Protein AF-A0A084AAM0-F1 (afdb_monomer_lite)

pLDDT: mean 95.1, std 4.2, range [66.5, 98.44]

Radius of gyration: 13.28 Å; chains: 1; bounding box: 31×28×30 Å

Organism: NCBI:txid1415168

Secondary structure (DSSP, 8-state):
--------------EEEEEEEGGGHHHHHHHHHHHHHHHHHHHTTTSPTTT--EEEEE-TTSS-PPPSSEEEEEEE-

Foldseek 3Di:
DDDDDDDDDDDDWDFFKDKDFPVCCVPPVVVRLVRRVVCVVVCVVPADPPHDWDWQKQAPVRPNDDYDGMIMTGTGD

Structure (mmCIF, N/CA/C/O backbone):
data_AF-A0A084AAM0-F1
#
_entry.id   AF-A0A084AAM0-F1
#
loop_
_atom_site.group_PDB
_atom_site.id
_atom_site.type_symbol
_atom_site.label_atom_id
_atom_site.label_alt_id
_atom_site.label_comp_id
_atom_site.label_asym_id
_atom_site.label_entity_id
_atom_site.label_seq_id
_atom_site.pdbx_PDB_ins_code
_atom_site.Cartn_x
_atom_site.Cartn_y
_atom_site.Cartn_z
_atom_site.occupancy
_atom_site.B_iso_or_equiv
_atom_site.auth_seq_id
_atom_site.auth_comp_id
_atom_site.auth_asym_id
_atom_site.auth_atom_id
_atom_site.pdbx_PDB_model_num
ATOM 1 N N . MET A 1 1 ? 16.391 -3.083 15.553 1.00 66.50 1 MET A N 1
ATOM 2 C CA . MET A 1 1 ? 15.027 -3.175 14.989 1.00 66.50 1 MET A CA 1
ATOM 3 C C . MET A 1 1 ? 14.481 -4.545 15.353 1.00 66.50 1 MET A C 1
ATOM 5 O O . MET A 1 1 ? 15.140 -5.520 15.024 1.00 66.50 1 MET A O 1
ATOM 9 N N . ASN A 1 2 ? 13.368 -4.628 16.087 1.00 89.75 2 ASN A N 1
ATOM 10 C CA . ASN A 1 2 ? 12.748 -5.907 16.451 1.00 89.75 2 ASN A CA 1
ATOM 11 C C . ASN A 1 2 ? 11.609 -6.186 15.472 1.00 89.75 2 ASN A C 1
ATOM 13 O O . ASN A 1 2 ? 10.545 -5.580 15.578 1.00 89.75 2 ASN A O 1
ATOM 17 N N . ILE A 1 3 ? 11.860 -7.060 14.501 1.00 92.25 3 ILE A N 1
ATOM 18 C CA . ILE A 1 3 ? 10.853 -7.521 13.545 1.00 92.25 3 ILE A CA 1
ATOM 19 C C . ILE A 1 3 ? 10.234 -8.795 14.113 1.00 92.25 3 IL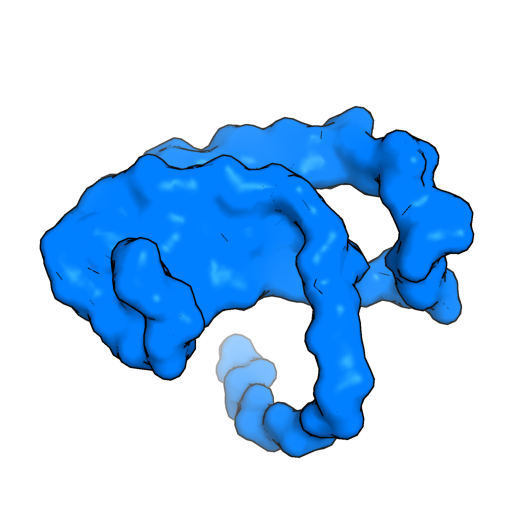E A C 1
ATOM 21 O O . ILE A 1 3 ? 10.951 -9.679 14.579 1.00 92.25 3 ILE A O 1
ATOM 25 N N . ARG A 1 4 ? 8.904 -8.876 14.086 1.00 95.00 4 ARG A N 1
ATOM 26 C CA . ARG A 1 4 ? 8.155 -10.070 14.474 1.00 95.00 4 ARG A CA 1
ATOM 27 C C . ARG A 1 4 ? 7.070 -10.350 13.450 1.00 95.00 4 ARG A C 1
ATOM 29 O O . ARG A 1 4 ? 6.431 -9.419 12.963 1.00 95.00 4 ARG A O 1
ATOM 36 N N . GLU A 1 5 ? 6.847 -11.623 13.186 1.00 93.88 5 GLU A N 1
ATOM 37 C CA . GLU A 1 5 ? 5.678 -12.089 12.457 1.00 93.88 5 GLU A CA 1
ATOM 38 C C . GLU A 1 5 ? 4.502 -12.221 13.429 1.00 93.88 5 GLU A C 1
ATOM 40 O O . GLU A 1 5 ? 4.678 -12.621 14.584 1.00 93.88 5 GLU A O 1
ATOM 45 N N . VAL A 1 6 ? 3.312 -11.811 12.995 1.00 94.50 6 VAL A N 1
ATOM 46 C CA . VAL A 1 6 ? 2.082 -11.890 13.789 1.00 94.50 6 VAL A CA 1
ATOM 47 C C . VAL A 1 6 ? 0.919 -12.290 12.896 1.00 94.50 6 VAL A C 1
ATOM 49 O O . VAL A 1 6 ? 0.796 -11.798 11.777 1.00 94.50 6 VAL A O 1
ATOM 52 N N . GLU A 1 7 ? 0.027 -13.124 13.420 1.00 95.62 7 GLU A N 1
ATOM 53 C CA . GLU A 1 7 ? -1.242 -13.451 12.774 1.00 95.62 7 GLU A CA 1
ATOM 54 C C . GLU A 1 7 ? -2.340 -12.485 13.250 1.00 95.62 7 GLU A C 1
ATOM 56 O O . GLU A 1 7 ? -2.407 -12.120 14.429 1.00 95.62 7 GLU A O 1
ATOM 61 N N . LYS A 1 8 ? -3.205 -12.038 12.332 1.00 91.69 8 LYS A N 1
ATOM 62 C CA . LYS A 1 8 ? -4.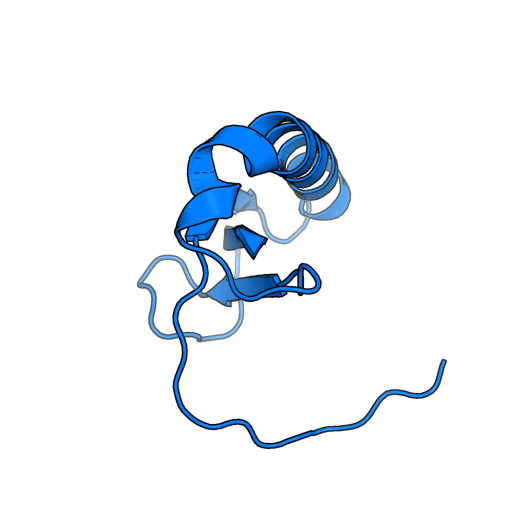358 -11.175 12.625 1.00 91.69 8 LYS A CA 1
ATOM 63 C C . LYS A 1 8 ? -5.596 -11.704 11.910 1.00 91.69 8 LYS A C 1
ATOM 65 O O . LYS A 1 8 ? -5.509 -12.146 10.771 1.00 91.69 8 LYS A O 1
ATOM 70 N N . SER A 1 9 ? -6.756 -11.590 12.558 1.00 95.38 9 SER A N 1
ATOM 71 C CA . SER A 1 9 ? -8.054 -11.817 11.911 1.00 95.38 9 SER A CA 1
ATOM 72 C C . SER A 1 9 ? -8.244 -10.878 10.720 1.00 95.38 9 SER A C 1
ATOM 74 O O . SER A 1 9 ? -7.713 -9.769 10.740 1.00 95.38 9 SER A O 1
ATOM 76 N N . SER A 1 10 ? -9.027 -11.295 9.722 1.00 94.56 10 SER A N 1
ATOM 77 C CA . SER A 1 10 ? -9.312 -10.502 8.520 1.00 94.56 10 SER A CA 1
ATOM 78 C C . SER A 1 10 ? -9.824 -9.097 8.850 1.00 94.56 10 SER A C 1
ATOM 80 O O . SER A 1 10 ? -10.671 -8.919 9.727 1.00 94.56 10 SER A O 1
ATOM 82 N N . PHE A 1 11 ? -9.317 -8.102 8.125 1.00 93.62 11 PHE A N 1
ATOM 83 C CA . PHE A 1 11 ? -9.691 -6.698 8.258 1.00 93.62 11 PHE A CA 1
ATOM 84 C C . PHE A 1 11 ? -9.526 -5.977 6.918 1.00 93.62 11 PHE A C 1
ATOM 86 O O . PHE A 1 11 ? -8.866 -6.486 6.011 1.00 93.62 11 PHE A O 1
ATOM 93 N N . SER A 1 12 ? -10.126 -4.795 6.812 1.00 94.31 12 SER A N 1
ATOM 94 C CA . SER A 1 12 ? -9.989 -3.912 5.653 1.00 94.31 12 SER A CA 1
ATOM 95 C C . SER A 1 12 ? -9.046 -2.762 5.979 1.00 94.31 12 SER A C 1
ATOM 97 O O . SER A 1 12 ? -8.992 -2.321 7.125 1.00 94.31 12 SER A O 1
ATOM 99 N N . VAL A 1 13 ? -8.352 -2.268 4.958 1.00 95.31 13 VAL A N 1
ATOM 100 C CA . VAL A 1 13 ? -7.549 -1.043 5.012 1.00 95.31 13 VAL A CA 1
ATOM 101 C C . VAL A 1 13 ? -8.145 -0.061 4.012 1.00 95.31 13 VAL A C 1
ATOM 103 O O . VAL A 1 13 ? -8.414 -0.437 2.870 1.00 95.31 13 VAL A O 1
ATOM 106 N N . ILE A 1 14 ? -8.358 1.183 4.430 1.00 95.94 14 ILE A N 1
ATOM 107 C CA . ILE A 1 14 ? -8.840 2.268 3.571 1.00 95.94 14 ILE A CA 1
ATOM 108 C C . ILE A 1 14 ? -7.750 3.338 3.508 1.00 95.94 14 ILE A C 1
ATOM 110 O O . ILE A 1 14 ? -7.186 3.733 4.527 1.00 95.94 14 ILE A O 1
ATOM 114 N N . GLY A 1 15 ? -7.420 3.811 2.308 1.00 96.56 15 GLY A N 1
ATOM 115 C CA . GLY A 1 15 ? -6.302 4.731 2.142 1.00 96.56 15 GLY A CA 1
ATOM 116 C C . GLY A 1 15 ? -6.094 5.214 0.716 1.00 96.56 15 GLY A C 1
ATOM 117 O O . GLY A 1 15 ? -6.986 5.123 -0.128 1.00 96.56 15 GLY A O 1
ATOM 118 N N . LYS A 1 16 ? -4.896 5.739 0.457 1.00 97.94 16 LYS A N 1
ATOM 119 C CA . LYS A 1 16 ? -4.455 6.157 -0.877 1.00 97.94 16 LYS A CA 1
ATOM 120 C C . LYS A 1 16 ? -3.572 5.066 -1.470 1.00 97.94 16 LYS A C 1
ATOM 122 O O . LYS A 1 16 ? -2.618 4.618 -0.835 1.00 97.94 16 LYS A O 1
ATOM 127 N N . GLU A 1 17 ? -3.908 4.642 -2.680 1.00 97.75 17 GLU A N 1
ATOM 128 C CA . GLU A 1 17 ? -3.159 3.632 -3.420 1.00 97.75 17 GLU A CA 1
ATOM 129 C C . GLU A 1 17 ? -2.245 4.291 -4.454 1.00 97.75 17 GLU A C 1
ATOM 131 O O . GLU A 1 17 ? -2.625 5.270 -5.098 1.00 97.75 17 GLU A O 1
ATOM 136 N N . GLY A 1 18 ? -1.048 3.737 -4.615 1.00 97.88 18 GLY A N 1
ATOM 137 C CA . GLY A 1 18 ? -0.116 4.089 -5.672 1.00 97.88 18 GLY A CA 1
ATOM 138 C C . GLY A 1 18 ? 0.401 2.846 -6.384 1.00 97.88 18 GLY A C 1
ATOM 139 O O . GLY A 1 18 ? 0.578 1.795 -5.770 1.00 97.88 18 GLY A O 1
ATOM 140 N N . LEU A 1 19 ? 0.655 3.002 -7.680 1.00 97.38 19 LEU A N 1
ATOM 141 C CA . LEU A 1 19 ? 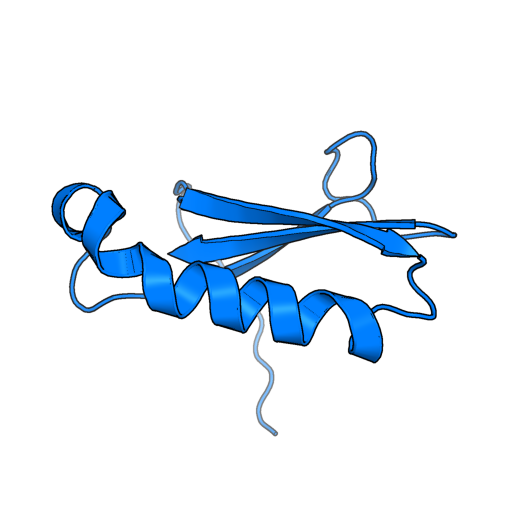1.391 2.062 -8.516 1.00 97.38 19 LEU A CA 1
ATOM 142 C C . LEU A 1 19 ? 2.706 2.731 -8.906 1.00 97.38 19 LEU A C 1
ATOM 144 O O . LEU A 1 19 ? 2.699 3.864 -9.390 1.00 97.38 19 LEU A O 1
ATOM 148 N N . GLY A 1 20 ? 3.821 2.033 -8.745 1.00 97.31 20 GLY A N 1
ATOM 149 C CA . GLY A 1 20 ? 5.109 2.548 -9.185 1.00 97.31 20 GLY A CA 1
ATOM 150 C C . GLY A 1 20 ? 6.139 1.451 -9.359 1.00 97.31 20 GLY A C 1
ATOM 151 O O . GLY A 1 20 ? 5.914 0.297 -8.990 1.00 97.31 20 GLY A O 1
ATOM 152 N N . LYS A 1 21 ? 7.286 1.816 -9.935 1.00 97.94 21 LYS A N 1
ATOM 153 C CA . LYS A 1 21 ? 8.400 0.880 -10.074 1.00 97.94 21 LYS A CA 1
ATOM 154 C C . LYS A 1 21 ? 8.938 0.498 -8.704 1.00 97.94 21 LYS A C 1
ATOM 156 O O . LYS A 1 21 ? 9.100 1.360 -7.837 1.00 97.94 21 LYS A O 1
ATOM 161 N N . SER A 1 22 ? 9.279 -0.773 -8.533 1.00 97.06 22 SER A N 1
ATOM 162 C CA . SER A 1 22 ? 9.816 -1.297 -7.274 1.00 97.06 22 SER A CA 1
ATOM 163 C C . SER A 1 22 ? 11.134 -0.617 -6.881 1.00 97.06 22 SER A C 1
ATOM 165 O O . SER A 1 22 ? 11.340 -0.295 -5.715 1.00 97.06 22 SER A O 1
ATOM 167 N N . GLN A 1 23 ? 11.989 -0.316 -7.863 1.00 97.81 23 GLN A N 1
ATOM 168 C CA . GLN A 1 23 ? 13.289 0.340 -7.661 1.00 97.81 23 GLN A CA 1
ATOM 169 C C . GLN A 1 23 ? 13.196 1.832 -7.304 1.00 97.81 23 GLN A C 1
ATOM 171 O O . GLN A 1 23 ? 14.191 2.409 -6.887 1.00 97.81 23 GLN A O 1
ATOM 176 N N . GLU A 1 24 ? 12.027 2.453 -7.479 1.00 98.06 24 GLU A N 1
ATOM 177 C CA . GLU A 1 24 ? 11.783 3.876 -7.194 1.00 98.06 24 GLU A CA 1
ATOM 178 C C . GLU A 1 24 ? 10.827 4.044 -5.991 1.00 98.06 24 GLU A C 1
ATOM 180 O O . GLU A 1 24 ? 10.275 5.121 -5.764 1.00 98.06 24 GLU A O 1
ATOM 185 N N . ALA A 1 25 ? 10.579 2.971 -5.227 1.00 97.19 25 ALA A N 1
ATOM 186 C CA . ALA A 1 25 ? 9.621 2.935 -4.118 1.00 97.19 25 ALA A CA 1
ATOM 187 C C . ALA A 1 25 ? 9.896 3.984 -3.032 1.00 97.19 25 ALA A C 1
ATOM 189 O O . ALA A 1 25 ? 8.968 4.582 -2.488 1.00 97.19 25 ALA A O 1
ATOM 190 N N . ASP A 1 26 ? 11.165 4.251 -2.753 1.00 97.38 26 ASP A N 1
ATOM 191 C CA . ASP A 1 26 ? 11.624 5.292 -1.835 1.00 97.38 26 ASP A CA 1
ATOM 192 C C . ASP A 1 26 ? 11.305 6.716 -2.320 1.00 97.38 26 ASP A C 1
ATOM 194 O O . ASP A 1 26 ? 11.264 7.640 -1.509 1.00 97.38 26 ASP A O 1
ATOM 198 N N . ILE A 1 27 ? 11.020 6.894 -3.611 1.00 98.19 27 ILE A N 1
ATOM 199 C CA . ILE A 1 27 ? 10.637 8.176 -4.209 1.00 98.19 27 ILE A CA 1
ATOM 200 C C . ILE A 1 27 ? 9.117 8.356 -4.178 1.00 98.19 27 ILE A C 1
ATOM 202 O O . ILE A 1 27 ? 8.634 9.425 -3.801 1.00 98.19 27 ILE A O 1
ATOM 206 N N . TRP A 1 28 ? 8.342 7.337 -4.569 1.00 97.94 28 TRP A N 1
ATOM 207 C CA . TRP A 1 28 ? 6.895 7.499 -4.775 1.00 97.94 28 TRP A CA 1
ATOM 208 C C . TRP A 1 28 ? 6.020 7.119 -3.567 1.00 97.94 28 TRP A C 1
ATOM 210 O O . TRP A 1 28 ? 4.907 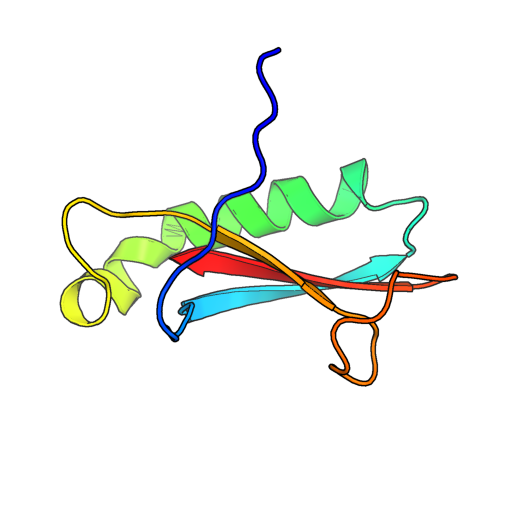7.634 -3.450 1.00 97.94 28 TRP A O 1
ATOM 220 N N . ILE A 1 29 ? 6.498 6.296 -2.625 1.00 98.38 29 ILE A N 1
ATOM 221 C CA . ILE A 1 29 ? 5.727 5.927 -1.420 1.00 98.38 29 ILE A CA 1
ATOM 222 C C . ILE A 1 29 ? 5.651 7.064 -0.381 1.00 98.38 29 ILE A C 1
ATOM 224 O O . ILE A 1 29 ? 4.568 7.290 0.165 1.00 98.38 29 ILE A O 1
ATOM 228 N N . PRO A 1 30 ? 6.723 7.825 -0.073 1.00 98.44 30 PRO A N 1
ATOM 229 C CA . PRO A 1 30 ? 6.626 8.923 0.892 1.00 98.44 30 PRO A CA 1
ATOM 230 C C . PRO A 1 30 ? 5.570 9.996 0.560 1.00 98.44 30 PRO A C 1
ATOM 232 O O . PRO A 1 30 ? 4.775 10.322 1.449 1.00 98.44 30 PRO A O 1
ATOM 235 N N . PRO A 1 31 ? 5.471 10.530 -0.678 1.00 98.25 31 PRO A N 1
ATOM 236 C CA . PRO A 1 31 ? 4.414 11.485 -1.005 1.00 98.25 31 PRO A CA 1
ATOM 237 C C . PRO A 1 31 ? 3.015 10.850 -0.969 1.00 98.25 31 PRO A C 1
ATOM 239 O O . PRO A 1 31 ? 2.043 11.548 -0.681 1.00 98.25 31 PRO A O 1
ATOM 242 N N . LEU A 1 32 ? 2.888 9.538 -1.203 1.00 98.25 32 LEU A N 1
ATOM 243 C CA . LEU A 1 32 ? 1.625 8.815 -1.029 1.00 98.25 32 LEU A CA 1
ATOM 244 C C . LEU A 1 32 ? 1.190 8.792 0.447 1.00 98.25 32 LEU A C 1
ATOM 246 O O . LEU A 1 32 ? 0.035 9.087 0.754 1.00 98.25 32 LEU A O 1
ATOM 250 N N . TRP A 1 33 ? 2.116 8.528 1.375 1.00 98.38 33 TRP A N 1
ATOM 251 C CA . TRP A 1 33 ? 1.847 8.615 2.817 1.00 98.38 33 TRP A CA 1
ATOM 252 C C . TRP A 1 33 ? 1.497 10.028 3.275 1.00 98.38 33 TRP A C 1
ATOM 254 O O . TRP A 1 33 ? 0.627 10.191 4.133 1.00 98.38 33 TRP A O 1
ATOM 264 N N . GLN A 1 34 ? 2.129 11.053 2.698 1.00 98.38 34 GLN A N 1
ATOM 265 C CA . GLN A 1 34 ? 1.771 12.445 2.971 1.00 98.38 34 GLN A CA 1
ATOM 266 C C . GLN A 1 34 ? 0.317 12.728 2.567 1.00 98.38 34 GLN A C 1
ATOM 268 O O . GLN A 1 34 ? -0.435 13.320 3.340 1.00 98.38 34 GLN A O 1
ATOM 273 N N . GLN A 1 35 ? -0.103 12.257 1.389 1.00 98.12 35 GLN A N 1
ATOM 274 C CA . GLN A 1 35 ? -1.488 12.385 0.930 1.00 98.12 35 GLN A CA 1
ATOM 275 C C . GLN A 1 35 ? -2.473 11.621 1.822 1.00 98.12 35 GLN A C 1
ATOM 277 O O . GLN A 1 35 ? -3.523 12.162 2.154 1.00 98.12 35 GLN A O 1
ATOM 282 N N . ALA A 1 36 ? -2.144 10.390 2.228 1.00 97.44 36 ALA A N 1
ATOM 283 C CA . ALA A 1 36 ? -2.996 9.593 3.112 1.00 97.44 36 ALA A CA 1
ATOM 284 C C . ALA A 1 36 ? -3.159 10.248 4.491 1.00 97.44 36 ALA A C 1
ATOM 286 O O . ALA A 1 36 ? -4.278 10.404 4.971 1.00 97.44 36 ALA A O 1
ATOM 287 N N . THR A 1 37 ? -2.056 10.712 5.082 1.00 96.50 37 THR A N 1
ATOM 288 C CA . THR A 1 37 ? -2.056 11.364 6.401 1.00 96.50 37 THR A CA 1
ATOM 289 C C . THR A 1 37 ? -2.934 12.612 6.414 1.00 96.50 37 THR A C 1
ATOM 291 O O . THR A 1 37 ? -3.717 12.801 7.339 1.00 96.50 37 THR A O 1
ATOM 294 N N . ASN A 1 38 ? -2.862 13.428 5.359 1.00 97.12 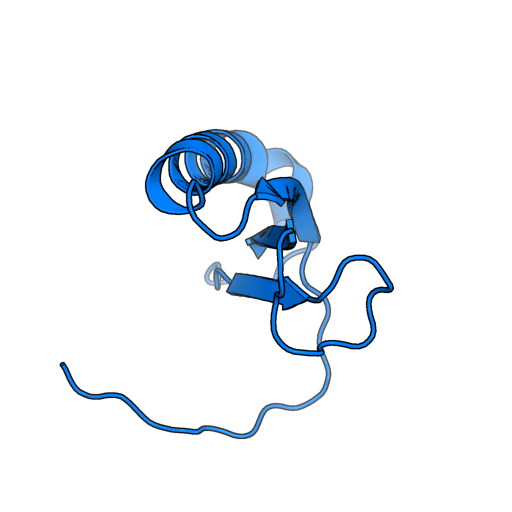38 ASN A N 1
ATOM 295 C CA . ASN A 1 38 ? -3.673 14.641 5.226 1.00 97.12 38 ASN A CA 1
ATOM 296 C C . ASN A 1 38 ? -5.165 14.363 4.965 1.00 97.12 38 ASN A C 1
ATOM 298 O O . ASN A 1 38 ? -5.967 15.289 5.044 1.00 97.12 38 ASN A O 1
ATOM 302 N N . ALA A 1 39 ? -5.531 13.122 4.634 1.00 96.38 39 ALA A N 1
ATOM 303 C CA . ALA A 1 39 ? -6.887 12.723 4.268 1.00 96.38 39 ALA A CA 1
ATOM 304 C C . ALA A 1 39 ? -7.542 11.776 5.291 1.00 96.38 39 ALA A C 1
ATOM 306 O O . ALA A 1 39 ? -8.675 11.350 5.078 1.00 96.38 39 ALA A O 1
ATOM 307 N N . PHE A 1 40 ? -6.878 11.421 6.399 1.00 94.62 40 PHE A N 1
ATOM 308 C CA . PHE A 1 40 ? -7.451 10.460 7.352 1.00 94.62 40 PHE A CA 1
ATOM 309 C C . PHE A 1 40 ? -8.741 10.943 8.015 1.00 94.62 40 PHE A C 1
ATOM 311 O O . PHE A 1 40 ? -9.602 10.118 8.323 1.00 94.62 4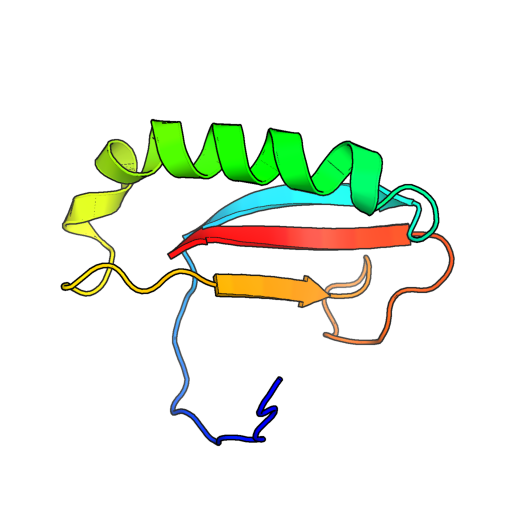0 PHE A O 1
ATOM 318 N N . ASP A 1 41 ? -8.926 12.254 8.152 1.00 94.69 41 ASP A N 1
ATOM 319 C CA . ASP A 1 41 ? -10.174 12.826 8.659 1.00 94.69 41 ASP A CA 1
ATOM 320 C C . ASP A 1 41 ? -11.381 12.474 7.769 1.00 94.69 41 ASP A C 1
ATOM 322 O O . ASP A 1 41 ? -12.487 12.293 8.281 1.00 94.69 41 ASP A O 1
ATOM 326 N N . GLU A 1 42 ? -11.180 12.268 6.458 1.00 95.56 42 GLU A N 1
ATOM 327 C CA . GLU A 1 42 ? -12.237 11.847 5.524 1.00 95.56 42 GLU A CA 1
ATOM 328 C C . GLU A 1 42 ? -12.784 10.452 5.870 1.00 95.56 42 GLU A C 1
ATOM 330 O O . GLU A 1 42 ? -13.969 10.174 5.677 1.00 95.56 42 GLU A O 1
ATOM 335 N N . ILE A 1 43 ? -11.932 9.576 6.414 1.00 94.38 43 ILE A N 1
ATOM 336 C CA . ILE A 1 43 ? -12.259 8.177 6.722 1.00 94.38 43 ILE A CA 1
ATOM 337 C C . ILE A 1 43 ? -12.303 7.886 8.226 1.00 94.38 43 ILE A C 1
ATOM 339 O O . ILE A 1 43 ? -12.525 6.742 8.619 1.00 94.38 43 ILE A O 1
ATOM 343 N N . ALA A 1 44 ? -12.143 8.899 9.084 1.00 93.25 44 ALA A N 1
ATOM 344 C CA . ALA A 1 44 ? -12.042 8.743 10.538 1.00 93.25 44 ALA A CA 1
ATOM 345 C C . ALA A 1 44 ? -13.240 8.004 11.166 1.00 93.25 44 ALA A C 1
ATOM 347 O O . ALA A 1 44 ? -13.093 7.324 12.181 1.00 93.25 44 ALA A O 1
ATOM 348 N N . HIS A 1 45 ? -14.415 8.113 10.540 1.00 93.25 45 HIS A N 1
ATOM 349 C CA . HIS A 1 45 ? -15.659 7.458 10.947 1.00 93.25 45 HIS A CA 1
ATOM 350 C C . HIS A 1 45 ? -15.771 5.983 10.509 1.00 93.25 45 HIS A C 1
ATOM 352 O O . HIS A 1 45 ? -16.674 5.284 10.963 1.00 93.25 45 HIS A O 1
ATOM 358 N N . LEU A 1 46 ? -14.881 5.513 9.630 1.00 94.00 46 LEU A N 1
ATOM 359 C CA . LEU A 1 46 ? -14.845 4.140 9.107 1.00 94.00 46 LEU A CA 1
ATOM 360 C C . LEU A 1 46 ? -13.716 3.305 9.721 1.00 94.00 46 LEU A C 1
ATOM 362 O O . LEU A 1 46 ? -13.781 2.077 9.708 1.00 94.00 46 LEU A O 1
ATOM 366 N N . VAL A 1 47 ? -12.678 3.961 10.237 1.00 92.50 47 VAL A N 1
ATOM 367 C CA . VAL A 1 47 ? -11.466 3.306 10.739 1.00 92.50 47 VAL A CA 1
ATOM 368 C C . VAL A 1 47 ? -11.541 3.029 12.236 1.00 92.50 47 VAL A C 1
ATOM 370 O O . VAL A 1 47 ? -12.198 3.728 13.012 1.00 92.50 47 VAL A O 1
ATOM 373 N N . LYS A 1 48 ? -10.832 1.984 12.668 1.00 88.69 48 LYS A N 1
ATOM 374 C CA . LYS A 1 48 ? -10.764 1.607 14.080 1.00 88.69 48 LYS A CA 1
ATOM 375 C C . LYS A 1 48 ? -9.951 2.633 14.876 1.00 88.69 48 LYS A C 1
ATOM 377 O O . LYS A 1 48 ? -8.874 3.034 14.449 1.00 88.69 48 LYS A O 1
ATOM 382 N N . GLN A 1 49 ? -10.443 2.983 16.066 1.00 87.38 49 GLN A N 1
ATOM 383 C CA . GLN A 1 49 ? -9.749 3.855 17.017 1.00 87.38 49 GLN A CA 1
ATOM 384 C C . GLN A 1 49 ? -9.103 3.041 18.164 1.00 87.38 49 GLN A C 1
ATOM 386 O O . GLN A 1 49 ? -9.707 2.064 18.622 1.00 87.38 49 GLN A O 1
ATOM 391 N N . PRO A 1 50 ? -7.906 3.420 18.659 1.00 87.94 50 PRO A N 1
ATOM 392 C CA . PRO A 1 50 ? -7.034 4.462 18.107 1.00 87.94 50 PRO A CA 1
ATOM 393 C C . PRO A 1 50 ? -6.533 4.087 16.706 1.00 87.94 50 PRO A C 1
ATOM 395 O O . PRO A 1 50 ? -6.384 2.899 16.411 1.00 87.94 50 PRO A O 1
ATOM 398 N N . LEU A 1 51 ? -6.301 5.104 15.869 1.00 87.19 51 LEU A N 1
ATOM 399 C CA . LEU A 1 51 ? -5.896 4.945 14.472 1.00 87.19 51 LEU A CA 1
ATOM 400 C C . LEU A 1 51 ? -4.707 3.979 14.346 1.00 87.19 51 LEU A C 1
ATOM 402 O O . LEU A 1 51 ? -3.619 4.236 14.865 1.00 87.19 51 LEU A O 1
ATOM 406 N N . ALA A 1 52 ? -4.925 2.870 13.646 1.00 91.31 52 ALA A N 1
ATOM 407 C CA . ALA A 1 52 ? -3.881 1.932 13.261 1.00 91.31 52 ALA A CA 1
ATOM 408 C C . ALA A 1 52 ? -3.583 2.136 11.778 1.00 91.31 52 ALA A C 1
ATOM 410 O O . ALA A 1 52 ? -4.506 2.089 10.980 1.00 91.31 52 ALA A O 1
ATOM 411 N N . VAL A 1 53 ? -2.320 2.353 11.415 1.00 94.81 53 VAL A N 1
ATOM 412 C CA . VAL A 1 53 ? -1.919 2.577 10.018 1.00 94.81 53 VAL A CA 1
ATOM 413 C C . VAL A 1 53 ? -1.259 1.338 9.421 1.00 94.81 53 VAL A C 1
ATOM 415 O O . VAL A 1 53 ? -0.560 0.594 10.115 1.00 94.81 53 VAL A O 1
ATOM 418 N N . TRP A 1 54 ? -1.468 1.135 8.125 1.00 96.00 54 TRP A N 1
ATOM 419 C CA . TRP A 1 54 ? -1.020 -0.026 7.368 1.00 96.00 54 TRP A CA 1
ATOM 420 C C . TRP A 1 54 ? -0.410 0.396 6.035 1.00 96.00 54 TRP A C 1
ATOM 422 O O . TRP A 1 54 ? -0.976 1.209 5.308 1.00 96.00 54 TRP A O 1
ATOM 432 N N . GLY A 1 55 ? 0.736 -0.200 5.711 1.00 96.62 55 GLY A N 1
ATOM 433 C CA . GLY A 1 55 ? 1.309 -0.196 4.370 1.00 96.62 55 GLY A CA 1
ATOM 434 C C . GLY A 1 55 ? 1.068 -1.547 3.717 1.00 96.62 55 GLY A C 1
ATOM 435 O O . GLY A 1 55 ? 1.866 -2.462 3.920 1.00 96.62 55 GLY A O 1
ATOM 436 N N . ALA A 1 56 ? -0.043 -1.700 2.998 1.00 95.94 56 ALA A N 1
ATOM 437 C CA . ALA A 1 56 ? -0.357 -2.960 2.329 1.00 95.94 56 ALA A CA 1
ATOM 438 C C . ALA A 1 56 ? 0.303 -2.996 0.946 1.00 95.94 56 ALA A C 1
ATOM 440 O O . ALA A 1 56 ? 0.150 -2.067 0.156 1.00 95.94 56 ALA A O 1
ATOM 441 N N . MET A 1 57 ? 1.042 -4.069 0.669 1.00 96.06 57 MET A N 1
ATOM 442 C CA . MET A 1 57 ? 1.776 -4.268 -0.580 1.00 96.06 57 MET A CA 1
ATOM 443 C C . MET A 1 57 ? 1.156 -5.424 -1.358 1.00 96.06 57 MET A C 1
ATOM 445 O O . MET A 1 57 ? 0.940 -6.494 -0.789 1.00 96.06 57 MET A O 1
ATOM 449 N N . SER A 1 58 ? 0.911 -5.233 -2.651 1.00 96.44 58 SER A N 1
ATOM 450 C CA . SER A 1 58 ? 0.569 -6.320 -3.570 1.00 96.44 58 SER A CA 1
ATOM 451 C C . SER A 1 58 ? 1.237 -6.124 -4.924 1.00 96.44 58 SER A C 1
ATOM 453 O O . SER A 1 58 ? 1.553 -5.005 -5.318 1.00 96.44 58 SER A O 1
ATOM 455 N N . ASP A 1 59 ? 1.418 -7.203 -5.669 1.00 96.44 59 ASP A N 1
ATOM 456 C CA . ASP A 1 59 ? 1.672 -7.145 -7.104 1.00 96.44 59 ASP A CA 1
ATOM 457 C C . ASP A 1 59 ? 0.519 -6.451 -7.853 1.00 96.44 59 ASP A C 1
ATOM 459 O O . ASP A 1 59 ? -0.577 -6.252 -7.318 1.00 96.44 59 ASP A O 1
ATOM 463 N N . GLU A 1 60 ? 0.757 -6.098 -9.115 1.00 94.62 60 GLU A N 1
ATOM 464 C CA . GLU A 1 60 ? -0.198 -5.363 -9.959 1.00 94.62 60 GLU A CA 1
ATOM 465 C C . GLU A 1 60 ? -1.507 -6.131 -10.196 1.00 94.62 60 GLU A C 1
ATOM 467 O O . GLU A 1 60 ? -2.563 -5.524 -10.377 1.00 94.62 60 GLU A O 1
ATOM 472 N N . ALA A 1 61 ? -1.463 -7.467 -10.127 1.00 94.69 61 ALA A N 1
ATOM 473 C CA . ALA A 1 61 ? -2.639 -8.325 -10.226 1.00 94.69 61 ALA A CA 1
ATOM 474 C C . ALA A 1 61 ? -3.386 -8.509 -8.889 1.00 94.69 61 ALA A C 1
ATOM 476 O O . ALA A 1 61 ? -4.384 -9.228 -8.849 1.00 94.69 61 ALA A O 1
ATOM 477 N N . ARG A 1 62 ? -2.943 -7.852 -7.803 1.00 93.88 62 ARG A N 1
ATOM 478 C CA . ARG A 1 62 ? -3.562 -7.897 -6.463 1.00 93.88 62 ARG A CA 1
ATOM 479 C C . ARG A 1 62 ? -3.649 -9.310 -5.878 1.00 93.88 62 ARG A C 1
ATOM 481 O O . ARG A 1 62 ? -4.609 -9.650 -5.190 1.00 93.88 62 ARG A O 1
ATOM 488 N N . THR A 1 63 ? -2.637 -10.130 -6.132 1.00 94.94 63 THR A N 1
ATOM 489 C CA . THR A 1 63 ? -2.527 -11.492 -5.591 1.00 94.94 63 THR A CA 1
ATOM 490 C C . THR A 1 63 ? -1.721 -11.553 -4.292 1.00 94.94 63 THR A C 1
ATOM 492 O O . THR A 1 63 ? -1.563 -12.630 -3.726 1.00 94.94 63 THR A O 1
ATOM 495 N N . PHE A 1 64 ? -1.239 -10.400 -3.804 1.00 92.25 64 PHE A N 1
ATOM 496 C CA . PHE A 1 64 ? -0.300 -10.282 -2.679 1.00 92.25 64 PHE A CA 1
ATOM 497 C C . PHE A 1 64 ? 1.025 -11.016 -2.928 1.00 92.25 64 PHE A C 1
ATOM 499 O O . PHE A 1 64 ? 1.733 -11.387 -1.992 1.00 92.25 64 PHE A O 1
ATOM 506 N N . SER A 1 65 ? 1.380 -11.189 -4.201 1.00 95.62 65 SER A N 1
ATOM 507 C CA . SER A 1 65 ? 2.704 -11.661 -4.588 1.00 95.62 65 SER A CA 1
ATOM 508 C C . SER A 1 65 ? 3.743 -10.555 -4.390 1.00 95.62 65 SER A C 1
ATOM 510 O O . SER A 1 65 ? 3.419 -9.365 -4.350 1.00 95.62 65 SER A O 1
ATOM 512 N N . ALA A 1 66 ? 5.011 -10.949 -4.270 1.00 94.75 66 ALA A N 1
ATOM 513 C CA . ALA A 1 66 ? 6.116 -9.999 -4.220 1.00 94.75 66 ALA A CA 1
ATOM 514 C C . ALA A 1 66 ? 6.157 -9.130 -5.489 1.00 94.75 66 ALA A C 1
ATOM 516 O O . ALA A 1 66 ? 5.824 -9.588 -6.583 1.00 94.75 66 ALA A O 1
ATOM 517 N N . TRP A 1 67 ? 6.595 -7.882 -5.339 1.00 96.62 67 TRP A N 1
ATOM 518 C CA . TRP A 1 67 ? 6.796 -6.977 -6.469 1.00 96.62 67 TRP A CA 1
ATOM 519 C C . TRP A 1 67 ? 7.924 -7.469 -7.380 1.00 96.62 67 TRP A C 1
ATOM 521 O O . TRP A 1 67 ? 8.932 -7.994 -6.904 1.00 96.62 67 TRP A O 1
ATOM 531 N N . SER A 1 68 ? 7.760 -7.253 -8.685 1.00 94.62 68 SER A N 1
ATOM 532 C CA . SER A 1 68 ? 8.793 -7.477 -9.701 1.00 94.62 68 SER A CA 1
ATOM 533 C C . SER A 1 68 ? 9.354 -6.129 -10.170 1.00 94.62 68 SER A C 1
ATOM 535 O O . SER A 1 68 ? 10.068 -5.467 -9.416 1.00 94.62 68 SER A O 1
ATOM 537 N N . ASP A 1 69 ? 8.999 -5.685 -11.375 1.00 95.88 69 ASP A N 1
ATOM 538 C CA . ASP A 1 69 ? 9.384 -4.378 -11.918 1.00 95.88 69 ASP A CA 1
ATOM 539 C C . ASP A 1 69 ? 8.531 -3.249 -11.326 1.00 95.88 69 ASP A C 1
ATOM 541 O O . ASP A 1 69 ? 9.021 -2.138 -11.108 1.00 95.88 69 ASP A O 1
ATOM 545 N N . GLY A 1 70 ? 7.267 -3.549 -11.019 1.00 96.19 70 GLY A N 1
ATOM 546 C CA . GLY A 1 70 ? 6.291 -2.636 -10.438 1.00 96.19 70 GLY A CA 1
ATOM 547 C C . GLY A 1 70 ? 5.512 -3.266 -9.289 1.00 96.19 70 GLY A C 1
ATOM 548 O O . GLY A 1 70 ? 5.585 -4.474 -9.034 1.00 96.19 70 GLY A O 1
ATOM 549 N N . GLY A 1 71 ? 4.793 -2.421 -8.555 1.00 97.19 71 GLY A N 1
ATOM 550 C CA . GLY A 1 71 ? 3.999 -2.859 -7.420 1.00 97.19 71 GLY A CA 1
ATOM 551 C C . GLY A 1 71 ? 2.981 -1.836 -6.943 1.00 97.19 71 GLY A C 1
ATOM 552 O O . GLY A 1 71 ? 3.156 -0.626 -7.106 1.00 97.19 71 GLY A O 1
ATOM 553 N N . LEU A 1 72 ? 1.909 -2.356 -6.349 1.00 98.06 72 LEU A N 1
ATOM 554 C CA . LEU A 1 72 ? 0.852 -1.583 -5.714 1.00 98.06 72 LEU A CA 1
ATOM 555 C C . LEU A 1 72 ? 1.126 -1.444 -4.221 1.00 98.06 72 LEU A C 1
ATOM 557 O O . LEU A 1 72 ? 1.379 -2.433 -3.525 1.00 98.06 72 LEU A O 1
ATOM 561 N N . TYR A 1 73 ? 1.013 -0.216 -3.730 1.00 98.06 73 TYR A N 1
ATOM 562 C CA . TYR A 1 73 ? 1.104 0.114 -2.315 1.00 98.06 73 TYR A CA 1
ATOM 563 C C . TYR A 1 73 ? -0.127 0.898 -1.880 1.00 98.06 73 TYR A C 1
ATOM 565 O O . TYR A 1 73 ? -0.471 1.908 -2.491 1.00 98.06 73 TYR A O 1
ATOM 573 N N . LEU A 1 74 ? -0.748 0.475 -0.785 1.00 97.94 74 LEU A N 1
ATOM 574 C CA . LEU A 1 74 ? -1.831 1.191 -0.125 1.00 97.94 74 LEU A CA 1
ATOM 575 C C . LEU A 1 74 ? -1.324 1.749 1.207 1.00 97.94 74 LEU A C 1
ATOM 577 O O . LEU A 1 74 ? -1.048 0.991 2.139 1.00 97.94 74 LEU A O 1
ATOM 581 N N . ALA A 1 75 ? -1.227 3.077 1.287 1.00 98.19 75 ALA A N 1
ATOM 582 C CA . ALA A 1 75 ? -0.992 3.812 2.524 1.00 98.19 75 ALA A CA 1
ATOM 583 C C . ALA A 1 75 ? -2.347 4.118 3.167 1.00 98.19 75 ALA A C 1
ATOM 585 O O . ALA A 1 75 ? -3.111 4.933 2.638 1.00 98.19 75 ALA A O 1
ATOM 586 N N . GLY A 1 76 ? -2.677 3.449 4.270 1.00 97.19 76 GLY A N 1
ATOM 587 C CA . GLY A 1 76 ? -4.025 3.525 4.824 1.00 97.19 76 GLY A CA 1
ATOM 588 C C . GLY A 1 76 ? -4.131 3.231 6.309 1.00 97.19 76 GLY A C 1
ATOM 589 O O . GLY A 1 76 ? -3.125 3.096 7.009 1.00 97.19 76 GLY A O 1
ATOM 590 N N . ALA A 1 77 ? -5.377 3.151 6.764 1.00 94.25 77 ALA A N 1
ATOM 591 C CA . ALA A 1 77 ? -5.775 2.822 8.125 1.00 94.25 77 ALA A CA 1
ATOM 592 C C . ALA A 1 77 ? -6.903 1.781 8.155 1.00 94.25 77 ALA A C 1
ATOM 594 O O . ALA A 1 77 ? -7.638 1.677 7.143 1.00 94.25 77 ALA A O 1
#

Sequence (77 aa):
MNIREVEKSSFSVIGKEGLGKSQEADIWIPPLWQQATNAFDEIAHLVKQPLAVWGAMSDEARTFSAWSDGGLYLAGA